Protein AF-A0A943L7M1-F1 (afdb_monomer_lite)

Radius of gyration: 14.6 Å; chains: 1; bounding box: 36×25×42 Å

Secondary structure (DSSP, 8-state):
--HHHHHHHHHHHHHHHHHHHHHHHHHTTHHHHHHTT--SHHHHHHHHT--HHHHHHHHHHHHHTTSEEEETTEEEE-HHHHHHHS--

Foldseek 3Di:
DPPVVVVVVVVVVCVVVLVVLVVVCLVVVVQVCLVVVCFALVSSCVVVVDDSVVVVVSVVSCVVVVQWDADPRGIDGHPVCCCVRDPD

Structure (mmCIF, N/CA/C/O backbone):
data_AF-A0A943L7M1-F1
#
_entry.id   AF-A0A943L7M1-F1
#
loop_
_atom_site.group_PDB
_atom_site.id
_atom_site.type_symbol
_atom_site.label_atom_id
_atom_site.label_alt_id
_atom_site.label_comp_id
_atom_site.label_asym_id
_atom_site.label_entity_id
_atom_site.label_seq_id
_atom_site.pdbx_PDB_ins_code
_atom_site.Cartn_x
_atom_site.Cartn_y
_atom_site.Cartn_z
_atom_site.occupancy
_atom_site.B_iso_or_equiv
_atom_site.auth_seq_id
_atom_site.auth_comp_id
_atom_site.auth_asym_id
_atom_site.auth_atom_id
_atom_site.pdbx_PDB_model_num
ATOM 1 N N . MET A 1 1 ? 23.912 11.756 -25.150 1.00 53.31 1 MET A N 1
ATOM 2 C CA . MET A 1 1 ? 23.414 10.513 -24.515 1.00 53.31 1 MET A CA 1
ATOM 3 C C . MET A 1 1 ? 24.167 10.226 -23.213 1.00 53.31 1 MET A C 1
ATOM 5 O O . MET A 1 1 ? 25.128 9.474 -23.262 1.00 53.31 1 MET A O 1
ATOM 9 N N . LYS A 1 2 ? 23.811 10.833 -22.068 1.00 53.00 2 LYS A N 1
ATOM 10 C CA . LYS A 1 2 ? 24.448 10.478 -20.769 1.00 53.00 2 LYS A CA 1
ATOM 11 C C . LYS A 1 2 ? 23.553 10.620 -19.526 1.00 53.00 2 LYS A C 1
ATOM 13 O O . LYS A 1 2 ? 23.800 9.928 -18.550 1.00 53.00 2 LYS A O 1
ATOM 18 N N . LYS A 1 3 ? 22.514 11.467 -19.539 1.00 51.00 3 LYS A N 1
ATOM 19 C CA . LYS A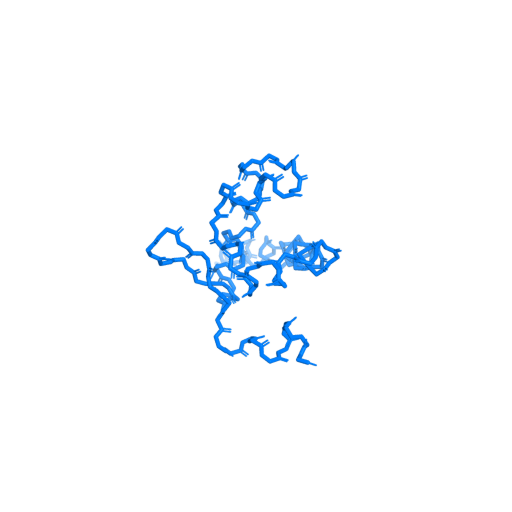 1 3 ? 21.670 11.706 -18.349 1.00 51.00 3 LYS A CA 1
ATOM 20 C C . LYS A 1 3 ? 20.540 10.676 -18.194 1.00 51.00 3 LYS A C 1
ATOM 22 O O . LYS A 1 3 ? 20.360 10.132 -17.110 1.00 51.00 3 LYS A O 1
ATOM 27 N N . ASP A 1 4 ? 19.878 10.318 -19.294 1.00 58.12 4 ASP A N 1
ATOM 28 C CA . ASP A 1 4 ? 18.747 9.373 -19.273 1.00 58.12 4 ASP A CA 1
ATOM 29 C C . ASP A 1 4 ? 19.166 7.928 -18.961 1.00 58.12 4 ASP A C 1
ATOM 31 O O . ASP A 1 4 ? 18.417 7.183 -18.333 1.00 58.12 4 ASP A O 1
ATOM 35 N N . SER A 1 5 ? 20.393 7.532 -19.326 1.00 60.56 5 SER A N 1
ATOM 36 C CA . SER A 1 5 ? 20.896 6.179 -19.045 1.00 60.56 5 SER A CA 1
ATOM 37 C C . SER A 1 5 ? 21.242 5.978 -17.565 1.00 60.56 5 SER A C 1
ATOM 39 O O . SER A 1 5 ? 21.045 4.883 -17.045 1.00 60.56 5 SER A O 1
ATOM 41 N N . MET A 1 6 ? 21.719 7.020 -16.872 1.00 61.22 6 MET A N 1
ATOM 42 C CA . MET A 1 6 ? 22.066 6.924 -15.451 1.00 61.22 6 MET A CA 1
ATOM 43 C C . MET A 1 6 ? 20.809 6.856 -14.581 1.00 61.22 6 MET A C 1
ATOM 45 O O . MET A 1 6 ? 20.733 6.022 -13.683 1.00 61.22 6 MET A O 1
ATOM 49 N N . ASN A 1 7 ? 19.787 7.649 -14.915 1.00 70.00 7 ASN A N 1
ATOM 50 C CA . ASN A 1 7 ? 18.476 7.559 -14.272 1.00 70.00 7 ASN A CA 1
ATOM 51 C C . ASN A 1 7 ? 17.846 6.175 -14.466 1.00 70.00 7 ASN A C 1
ATOM 53 O O . ASN A 1 7 ? 17.258 5.643 -13.531 1.00 70.00 7 ASN A O 1
ATOM 57 N N . LYS A 1 8 ? 18.024 5.553 -15.639 1.00 73.19 8 LYS A N 1
ATOM 58 C CA . LYS A 1 8 ? 17.540 4.192 -15.892 1.00 73.19 8 LYS A CA 1
ATOM 59 C C . LYS A 1 8 ? 18.217 3.149 -14.995 1.00 73.19 8 LYS A C 1
ATOM 61 O O . LYS A 1 8 ? 17.516 2.393 -14.342 1.00 73.19 8 LYS A O 1
ATOM 66 N N . ILE A 1 9 ? 19.549 3.150 -14.892 1.00 73.31 9 ILE A N 1
ATOM 67 C CA . ILE A 1 9 ? 20.283 2.198 -14.030 1.00 73.31 9 ILE A CA 1
ATOM 68 C C . ILE A 1 9 ? 19.902 2.377 -12.557 1.00 73.31 9 ILE A C 1
ATOM 70 O O . ILE A 1 9 ? 19.725 1.398 -11.832 1.00 73.31 9 ILE A O 1
ATOM 74 N N . ILE A 1 10 ? 19.763 3.629 -12.114 1.00 72.88 10 ILE A N 1
ATOM 75 C CA . ILE A 1 10 ? 19.328 3.947 -10.753 1.00 72.88 10 ILE A CA 1
ATOM 76 C C . ILE A 1 10 ? 17.912 3.402 -10.523 1.00 72.88 10 ILE A C 1
ATOM 78 O O . ILE A 1 10 ? 17.702 2.683 -9.551 1.00 72.88 10 ILE A O 1
ATOM 82 N N . ASN A 1 11 ? 16.969 3.665 -11.429 1.00 71.38 11 ASN A N 1
ATOM 83 C CA . ASN A 1 11 ? 15.591 3.178 -11.323 1.00 71.38 11 ASN A CA 1
ATOM 84 C C . ASN A 1 11 ? 15.505 1.643 -11.339 1.00 71.38 11 ASN A C 1
ATOM 86 O O . ASN A 1 11 ? 14.801 1.067 -10.512 1.00 71.38 11 ASN A O 1
ATOM 90 N N . ASP A 1 12 ? 16.266 0.980 -12.211 1.00 74.62 12 ASP A N 1
ATOM 91 C CA . ASP A 1 12 ? 16.322 -0.485 -12.281 1.00 74.62 12 ASP A CA 1
ATOM 92 C C . ASP A 1 12 ? 16.890 -1.075 -10.974 1.00 74.62 12 ASP A C 1
ATOM 94 O O . ASP A 1 12 ? 16.413 -2.097 -10.480 1.00 74.62 12 ASP A O 1
ATOM 98 N N . SER A 1 13 ? 17.856 -0.388 -10.353 1.00 75.25 13 SER A N 1
ATOM 99 C CA . SER A 1 13 ? 18.422 -0.780 -9.054 1.00 75.25 13 SER A CA 1
ATOM 100 C C . SER A 1 13 ? 17.433 -0.579 -7.898 1.00 75.25 13 SER A C 1
ATOM 102 O O . SER A 1 13 ? 17.434 -1.350 -6.935 1.00 75.25 13 SER A O 1
ATOM 104 N N . TRP A 1 14 ? 16.558 0.426 -7.991 1.00 83.56 14 TRP A N 1
ATOM 105 C CA . TRP A 1 14 ? 15.517 0.689 -6.993 1.00 83.56 14 TRP A CA 1
ATOM 106 C C . TRP A 1 14 ? 14.391 -0.347 -6.999 1.00 83.56 14 TRP A C 1
ATOM 108 O O . TRP A 1 14 ? 13.774 -0.557 -5.952 1.00 83.56 14 TRP A O 1
ATOM 118 N N . GLY A 1 15 ? 14.177 -1.068 -8.106 1.00 83.56 15 GLY A N 1
ATOM 119 C CA . GLY A 1 15 ? 13.148 -2.110 -8.203 1.00 83.56 15 GLY A CA 1
ATOM 120 C C . GLY A 1 15 ? 13.249 -3.181 -7.106 1.00 83.56 15 GLY A C 1
ATOM 121 O O . GLY A 1 15 ? 12.234 -3.653 -6.592 1.00 83.56 15 GLY A O 1
ATOM 122 N N . PHE A 1 16 ? 14.464 -3.508 -6.650 1.00 86.12 16 PHE A N 1
ATOM 123 C CA . PHE A 1 16 ? 14.663 -4.423 -5.521 1.00 86.12 16 PHE A CA 1
ATOM 124 C C . PHE A 1 16 ? 14.110 -3.874 -4.195 1.00 86.12 16 PHE A C 1
ATOM 126 O O . PHE A 1 16 ? 13.506 -4.612 -3.411 1.00 86.12 16 PHE A O 1
ATOM 133 N N . ALA A 1 17 ? 14.305 -2.581 -3.928 1.00 88.38 17 ALA A N 1
ATOM 134 C CA . ALA A 1 17 ? 13.796 -1.941 -2.720 1.00 88.38 17 ALA A CA 1
ATOM 135 C C . ALA A 1 17 ? 12.264 -1.850 -2.747 1.00 88.38 17 ALA A C 1
ATOM 137 O O . ALA A 1 17 ? 11.616 -2.136 -1.742 1.00 88.38 17 ALA A O 1
ATOM 138 N N . GLU A 1 18 ? 11.681 -1.537 -3.904 1.00 90.50 18 GLU A N 1
ATOM 139 C CA . GLU A 1 18 ? 10.229 -1.508 -4.102 1.00 90.50 18 GLU A CA 1
ATOM 140 C C . GLU A 1 18 ? 9.600 -2.887 -3.864 1.00 90.50 18 GLU A C 1
ATOM 142 O O . GLU A 1 18 ? 8.637 -3.009 -3.105 1.00 90.50 18 GLU A O 1
ATOM 147 N N . ALA A 1 19 ? 10.195 -3.948 -4.422 1.00 90.81 19 ALA A N 1
ATOM 148 C CA . ALA A 1 19 ? 9.753 -5.321 -4.187 1.00 90.81 19 ALA A CA 1
ATOM 149 C C . ALA A 1 19 ? 9.839 -5.707 -2.700 1.00 90.81 19 ALA A C 1
ATOM 151 O O . ALA A 1 19 ? 8.945 -6.369 -2.166 1.00 90.81 19 ALA A O 1
ATOM 152 N N . ARG A 1 20 ? 10.890 -5.263 -1.996 1.00 92.38 20 ARG A N 1
ATOM 153 C CA . ARG A 1 20 ? 11.016 -5.460 -0.544 1.00 92.38 20 ARG A CA 1
ATOM 154 C C . ARG A 1 20 ? 9.939 -4.724 0.241 1.00 92.38 20 ARG A C 1
ATOM 156 O O . ARG A 1 20 ? 9.419 -5.304 1.193 1.00 92.38 20 ARG A O 1
ATOM 163 N N . ILE A 1 21 ? 9.594 -3.494 -0.138 1.00 93.75 21 ILE A N 1
ATOM 164 C CA . ILE A 1 21 ? 8.513 -2.728 0.497 1.00 93.75 21 ILE A CA 1
ATOM 165 C C . ILE A 1 21 ? 7.186 -3.464 0.321 1.00 93.75 21 ILE A C 1
ATOM 167 O O . ILE A 1 21 ? 6.523 -3.744 1.317 1.00 93.75 21 ILE A O 1
ATOM 171 N N . LEU A 1 22 ? 6.851 -3.867 -0.908 1.00 92.62 22 LEU A N 1
ATOM 172 C CA . LEU A 1 22 ? 5.617 -4.598 -1.199 1.00 92.62 22 LEU A CA 1
ATOM 173 C C . LEU A 1 22 ? 5.526 -5.906 -0.399 1.00 92.62 22 LEU A C 1
ATOM 175 O O . LEU A 1 22 ? 4.539 -6.150 0.293 1.00 92.62 22 LEU A O 1
ATOM 179 N N . ASN A 1 23 ? 6.589 -6.714 -0.417 1.00 92.81 23 ASN A N 1
ATOM 180 C CA . ASN A 1 23 ? 6.654 -7.960 0.348 1.00 92.81 23 ASN A CA 1
ATOM 181 C C . ASN A 1 23 ? 6.525 -7.712 1.861 1.00 92.81 23 ASN A C 1
ATOM 183 O O . ASN A 1 23 ? 5.863 -8.464 2.572 1.00 92.81 23 ASN A O 1
ATOM 187 N N . THR A 1 24 ? 7.127 -6.636 2.369 1.00 92.56 24 THR A N 1
ATOM 188 C CA . THR A 1 24 ? 7.008 -6.255 3.782 1.00 92.56 24 THR A CA 1
ATOM 189 C C . THR A 1 24 ? 5.565 -5.892 4.130 1.00 92.56 24 THR A C 1
ATOM 191 O O . THR A 1 24 ? 5.059 -6.360 5.146 1.00 92.56 24 THR A O 1
ATOM 194 N N . CYS A 1 25 ? 4.866 -5.141 3.276 1.00 92.94 25 CYS A N 1
ATOM 195 C CA . CYS A 1 25 ? 3.454 -4.813 3.477 1.00 92.94 25 CYS A CA 1
ATOM 196 C C . CYS A 1 25 ? 2.562 -6.060 3.535 1.00 92.94 25 CYS A C 1
ATOM 198 O O . CYS A 1 25 ? 1.700 -6.128 4.412 1.00 92.94 25 CYS A O 1
ATOM 200 N N . PHE A 1 26 ? 2.813 -7.066 2.690 1.00 92.69 26 PHE A N 1
ATOM 201 C CA . PHE A 1 26 ? 2.118 -8.357 2.762 1.00 92.69 26 PHE A CA 1
ATOM 202 C C . PHE A 1 26 ? 2.440 -9.127 4.046 1.00 92.69 26 PHE A C 1
ATOM 204 O O . PHE A 1 26 ? 1.531 -9.538 4.762 1.00 92.69 26 PHE A O 1
ATOM 211 N N . LYS A 1 27 ? 3.725 -9.279 4.394 1.00 91.69 27 LYS A N 1
ATOM 212 C CA . LYS A 1 27 ? 4.143 -9.990 5.619 1.00 91.69 27 LYS A CA 1
ATOM 213 C C . LYS A 1 27 ? 3.548 -9.386 6.883 1.00 91.69 27 LYS A C 1
ATOM 215 O O . LYS A 1 27 ? 3.223 -10.107 7.821 1.00 91.69 27 LYS A O 1
ATOM 220 N N . LEU A 1 28 ? 3.430 -8.064 6.904 1.00 89.75 28 LEU A N 1
ATOM 221 C CA . LEU A 1 28 ? 2.886 -7.322 8.030 1.00 89.75 28 LEU A CA 1
ATOM 222 C C . LEU A 1 28 ? 1.365 -7.174 7.964 1.00 89.75 28 LEU A C 1
ATOM 224 O O . LEU A 1 28 ? 0.796 -6.617 8.896 1.00 89.75 28 LEU A O 1
ATOM 228 N N . LYS A 1 29 ? 0.696 -7.673 6.917 1.00 91.31 29 LYS A N 1
ATOM 229 C CA . LYS A 1 29 ? -0.758 -7.543 6.719 1.00 91.31 29 LYS A CA 1
ATOM 230 C C . LYS A 1 29 ? -1.246 -6.092 6.733 1.00 91.31 29 LYS A C 1
ATOM 232 O O . LYS A 1 29 ? -2.315 -5.780 7.250 1.00 91.31 29 LYS A O 1
ATOM 237 N N . ILE A 1 30 ? -0.439 -5.182 6.187 1.00 92.31 30 ILE A N 1
ATOM 238 C CA . ILE A 1 30 ? -0.762 -3.749 6.148 1.00 92.31 30 ILE A CA 1
ATOM 239 C C . ILE A 1 30 ? -2.048 -3.506 5.358 1.00 92.31 30 ILE A C 1
ATOM 241 O O . ILE A 1 30 ? -2.881 -2.704 5.771 1.00 92.31 30 ILE A O 1
ATOM 245 N N . PHE A 1 31 ? -2.209 -4.201 4.233 1.00 93.75 31 PHE A N 1
ATOM 246 C CA . PHE A 1 31 ? -3.366 -4.033 3.365 1.00 93.75 31 PHE A CA 1
ATOM 247 C C . PHE A 1 31 ? -4.661 -4.496 4.036 1.00 93.75 31 PHE A C 1
ATOM 249 O O . PHE A 1 31 ? -5.627 -3.738 4.046 1.00 93.75 31 PHE A O 1
ATOM 256 N N . ASP A 1 32 ? -4.641 -5.650 4.708 1.00 91.44 32 ASP A N 1
ATOM 257 C CA . ASP A 1 32 ? -5.766 -6.129 5.519 1.00 91.44 32 ASP A CA 1
ATOM 258 C C . ASP A 1 32 ? -6.171 -5.078 6.561 1.00 91.44 32 ASP A C 1
ATOM 260 O O . ASP A 1 32 ? -7.341 -4.741 6.695 1.00 91.44 32 ASP A O 1
ATOM 264 N N . LYS A 1 33 ? -5.201 -4.462 7.251 1.00 91.31 33 LYS A N 1
ATOM 265 C CA . LYS A 1 33 ? -5.492 -3.415 8.242 1.00 91.31 33 LYS A CA 1
ATOM 266 C C . LYS A 1 33 ? -6.110 -2.164 7.638 1.00 91.31 33 LYS A C 1
ATOM 268 O O . LYS A 1 33 ? -7.014 -1.592 8.250 1.00 91.31 33 LYS A O 1
ATOM 273 N N . ILE A 1 34 ? -5.633 -1.735 6.474 1.00 93.88 34 ILE A N 1
ATOM 274 C CA . ILE A 1 34 ? -6.231 -0.613 5.749 1.00 93.88 34 ILE A CA 1
ATOM 275 C C . ILE A 1 34 ? -7.683 -0.951 5.385 1.00 93.88 34 ILE A C 1
ATOM 277 O O . ILE A 1 34 ? -8.565 -0.121 5.619 1.00 93.88 34 ILE A O 1
ATOM 281 N N . ASN A 1 35 ? -7.934 -2.170 4.897 1.00 92.38 35 ASN A N 1
ATOM 282 C CA . ASN A 1 35 ? -9.269 -2.665 4.564 1.00 92.38 35 ASN A CA 1
ATOM 283 C C . ASN A 1 35 ? -10.195 -2.740 5.795 1.00 92.38 35 ASN A C 1
ATOM 285 O O . ASN A 1 35 ? -11.339 -2.300 5.735 1.00 92.38 35 ASN A O 1
ATOM 289 N N . ASP A 1 36 ? -9.667 -3.158 6.947 1.00 92.06 36 ASP A N 1
ATOM 290 C CA . ASP A 1 36 ? -10.369 -3.193 8.240 1.00 92.06 36 ASP A CA 1
ATOM 291 C C . ASP A 1 36 ? -10.664 -1.789 8.824 1.00 92.06 36 ASP A C 1
ATOM 293 O O . ASP A 1 36 ? -11.145 -1.655 9.952 1.00 92.06 36 ASP A O 1
ATOM 297 N N . GLY A 1 37 ? -10.333 -0.705 8.113 1.00 90.62 37 GLY A N 1
ATOM 298 C CA . GLY A 1 37 ? -10.574 0.674 8.551 1.00 90.62 37 GLY A CA 1
ATOM 299 C C . GLY A 1 37 ? -9.479 1.270 9.446 1.00 90.62 37 GLY A C 1
ATOM 300 O O . GLY A 1 37 ? -9.621 2.396 9.950 1.00 90.62 37 GLY A O 1
ATOM 301 N N . ASN A 1 38 ? -8.349 0.575 9.617 1.00 92.75 38 ASN A N 1
ATOM 302 C CA . ASN A 1 38 ? -7.122 1.146 10.179 1.00 92.75 38 ASN A CA 1
ATOM 303 C C . ASN A 1 38 ? -6.333 1.843 9.074 1.00 92.75 38 ASN A C 1
ATOM 305 O O . ASN A 1 38 ? -5.231 1.450 8.722 1.00 92.75 38 ASN A O 1
ATOM 309 N N . ASN A 1 39 ? -6.929 2.881 8.502 1.00 94.44 39 ASN A N 1
ATOM 310 C CA . ASN A 1 39 ? -6.446 3.520 7.286 1.00 94.44 39 ASN A CA 1
ATOM 311 C C . ASN A 1 39 ? -5.841 4.910 7.507 1.00 94.44 39 ASN A C 1
ATOM 313 O O . ASN A 1 39 ? -5.661 5.653 6.552 1.00 94.44 39 ASN A O 1
ATOM 317 N N . THR A 1 40 ? -5.499 5.281 8.740 1.00 95.69 40 THR A N 1
ATOM 318 C CA . THR A 1 40 ? -4.711 6.495 9.008 1.00 95.69 40 THR A CA 1
ATOM 319 C C . THR A 1 40 ? -3.314 6.114 9.468 1.00 95.69 40 THR A C 1
ATOM 321 O O . THR A 1 40 ? -3.094 5.011 9.981 1.00 95.69 40 THR A O 1
ATOM 324 N N . ILE A 1 41 ? -2.356 7.031 9.307 1.00 93.50 41 ILE A N 1
ATOM 325 C CA . ILE A 1 41 ? -0.982 6.771 9.737 1.00 93.50 41 ILE A CA 1
ATOM 326 C C . ILE A 1 41 ? -0.916 6.530 11.247 1.00 93.50 41 ILE A C 1
ATOM 328 O O . ILE A 1 41 ? -0.196 5.643 11.681 1.00 93.50 41 ILE A O 1
ATOM 332 N N . GLU A 1 42 ? -1.709 7.252 12.039 1.00 93.25 42 GLU A N 1
ATOM 333 C CA . GLU A 1 42 ? -1.748 7.137 13.498 1.00 93.25 42 GLU A CA 1
ATOM 334 C C . GLU A 1 42 ? -2.232 5.752 13.931 1.00 93.25 42 GLU A C 1
ATOM 336 O O . GLU A 1 42 ? -1.604 5.115 14.776 1.00 93.25 42 GLU A O 1
ATOM 341 N N . LYS A 1 43 ? -3.314 5.256 13.313 1.00 92.81 43 LYS A N 1
ATOM 342 C CA . LYS A 1 43 ? -3.857 3.924 13.609 1.00 92.81 43 LYS A CA 1
ATOM 343 C C . LYS A 1 43 ? -2.861 2.820 13.262 1.00 92.81 43 LYS A C 1
ATOM 345 O O . LYS A 1 43 ? -2.678 1.894 14.046 1.00 92.81 43 LYS A O 1
ATOM 350 N N . LEU A 1 44 ? -2.203 2.928 12.108 1.00 91.12 44 LEU A N 1
ATOM 351 C CA . LEU A 1 44 ? -1.241 1.926 11.646 1.00 91.12 44 LEU A CA 1
ATOM 352 C C . LEU A 1 44 ? 0.041 1.955 12.485 1.00 91.12 44 LEU A C 1
ATOM 354 O O . LEU A 1 44 ? 0.478 0.923 12.977 1.00 91.12 44 LEU A O 1
ATOM 358 N N . VAL A 1 45 ? 0.605 3.133 12.743 1.00 90.94 45 VAL A N 1
ATOM 359 C CA . VAL A 1 45 ? 1.769 3.304 13.628 1.00 90.94 45 VAL A CA 1
ATOM 360 C C . VAL A 1 45 ? 1.516 2.690 14.999 1.00 90.94 45 VAL A C 1
ATOM 362 O O . VAL A 1 45 ? 2.360 1.942 15.489 1.00 90.94 45 VAL A O 1
ATOM 365 N N . HIS A 1 46 ? 0.353 2.966 15.594 1.00 88.00 46 HIS A N 1
ATOM 366 C CA . HIS A 1 46 ? -0.009 2.423 16.898 1.00 88.00 46 HIS A CA 1
ATOM 367 C C . HIS A 1 46 ? -0.169 0.897 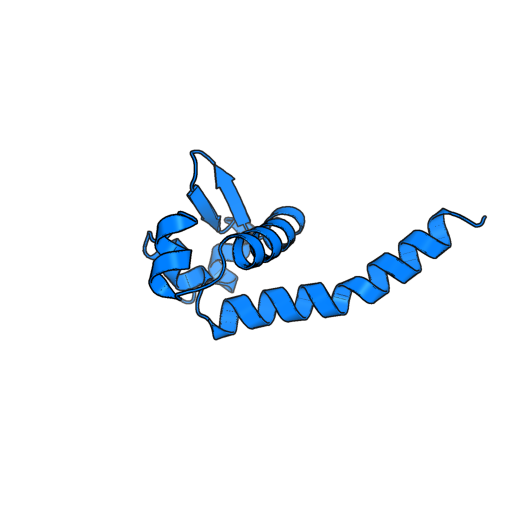16.858 1.00 88.00 46 HIS A C 1
ATOM 369 O O . HIS A 1 46 ? 0.306 0.209 17.756 1.00 88.00 46 HIS A O 1
ATOM 375 N N . ALA A 1 47 ? -0.798 0.352 15.810 1.00 82.19 47 ALA A N 1
ATOM 376 C CA . ALA A 1 47 ? -1.011 -1.089 15.670 1.00 82.19 47 ALA A CA 1
ATOM 377 C C . ALA A 1 47 ? 0.297 -1.896 15.604 1.00 82.19 47 ALA A C 1
ATOM 379 O O . ALA A 1 47 ? 0.328 -3.041 16.050 1.00 82.19 47 ALA A O 1
ATOM 380 N N . TYR A 1 48 ? 1.369 -1.305 15.070 1.00 79.62 48 TYR A N 1
ATOM 381 C CA . TYR A 1 48 ? 2.641 -1.999 14.870 1.00 79.62 48 TYR A CA 1
ATOM 382 C C . TYR A 1 48 ? 3.808 -1.476 15.718 1.00 79.62 48 TYR A C 1
ATOM 384 O O . TYR A 1 48 ? 4.907 -2.022 15.639 1.00 79.62 48 TYR A O 1
ATOM 392 N N . ASN A 1 49 ? 3.599 -0.417 16.504 1.00 86.88 49 ASN A N 1
ATOM 393 C CA . ASN A 1 49 ? 4.663 0.312 17.198 1.00 86.88 49 ASN A CA 1
ATOM 394 C C . ASN A 1 49 ? 5.823 0.710 16.256 1.00 86.88 49 ASN A C 1
ATOM 396 O O . ASN A 1 49 ? 7.004 0.572 16.583 1.00 86.88 49 ASN A O 1
ATOM 400 N N . TYR A 1 50 ? 5.487 1.158 15.042 1.00 85.31 50 TYR A N 1
ATOM 401 C CA . TYR A 1 50 ? 6.477 1.530 14.029 1.00 85.31 50 TYR A CA 1
ATOM 402 C C . TYR A 1 50 ? 6.796 3.014 14.029 1.00 85.31 50 TYR A C 1
ATOM 404 O O . TYR A 1 50 ? 5.981 3.857 14.383 1.00 85.31 50 TYR A O 1
ATOM 412 N N . ASN A 1 51 ? 7.988 3.352 13.542 1.00 89.38 51 ASN A N 1
ATOM 413 C CA . ASN A 1 51 ? 8.344 4.741 13.305 1.00 89.38 51 ASN A CA 1
ATOM 414 C C . ASN A 1 51 ? 7.432 5.342 12.205 1.00 89.38 51 ASN A C 1
ATOM 416 O O . ASN A 1 51 ? 7.434 4.828 11.078 1.00 89.38 51 ASN A O 1
ATOM 420 N N . PRO A 1 52 ? 6.705 6.445 12.479 1.00 90.56 52 PRO A N 1
ATOM 421 C CA . PRO A 1 52 ? 5.800 7.064 11.510 1.00 90.56 52 PRO A CA 1
ATOM 422 C C . PRO A 1 52 ? 6.478 7.466 10.202 1.00 90.56 52 PRO A C 1
ATOM 424 O O . PRO A 1 52 ? 5.885 7.333 9.135 1.00 90.56 52 PRO A O 1
ATOM 427 N N . SER A 1 53 ? 7.723 7.941 10.264 1.00 92.25 53 SER A N 1
ATOM 428 C CA . SER A 1 53 ? 8.468 8.381 9.084 1.00 92.25 53 SER A CA 1
ATOM 429 C C . SER A 1 53 ? 8.810 7.210 8.169 1.00 92.25 53 SER A C 1
ATOM 431 O O . SER A 1 53 ? 8.694 7.336 6.954 1.00 92.25 53 SER A O 1
ATOM 433 N N . ILE A 1 54 ? 9.168 6.050 8.733 1.00 90.56 54 ILE A N 1
ATOM 434 C CA . ILE A 1 54 ? 9.448 4.840 7.945 1.00 90.56 54 ILE A CA 1
ATOM 435 C C . ILE A 1 54 ? 8.178 4.370 7.234 1.00 90.56 54 ILE A C 1
ATOM 437 O O . ILE A 1 54 ? 8.203 4.112 6.031 1.00 90.56 54 ILE A O 1
ATOM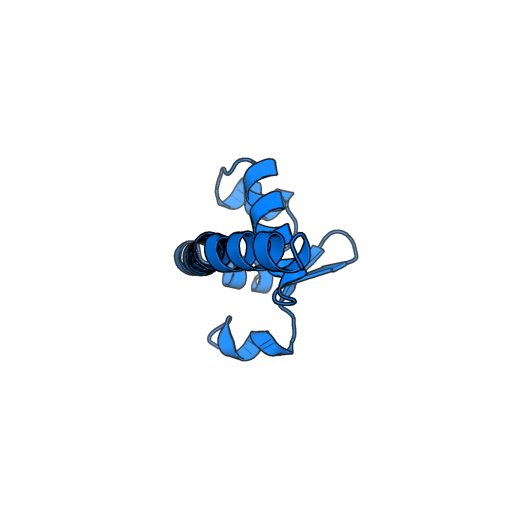 441 N N . MET A 1 55 ? 7.054 4.315 7.951 1.00 92.44 55 MET A N 1
ATOM 442 C CA . MET A 1 55 ? 5.783 3.884 7.372 1.00 92.44 55 MET A CA 1
ATOM 443 C C . MET A 1 55 ? 5.287 4.844 6.283 1.00 92.44 55 MET A C 1
ATOM 445 O O . MET A 1 55 ? 4.876 4.391 5.216 1.00 92.44 55 MET A O 1
ATOM 449 N N . LYS A 1 56 ? 5.407 6.162 6.495 1.00 94.31 56 LYS A N 1
ATOM 450 C CA . LYS A 1 56 ? 5.103 7.167 5.463 1.00 94.31 56 LYS A CA 1
ATOM 451 C C . LYS A 1 56 ? 5.963 6.978 4.214 1.00 94.31 56 LYS A C 1
ATOM 453 O O . LYS A 1 56 ? 5.427 7.014 3.112 1.00 94.31 56 LYS A O 1
ATOM 458 N N . SER A 1 57 ? 7.263 6.722 4.366 1.00 91.94 57 SER A N 1
ATOM 459 C CA . SER A 1 57 ? 8.154 6.455 3.228 1.00 91.94 57 SER A CA 1
ATOM 460 C C . SER A 1 57 ? 7.754 5.196 2.455 1.00 91.94 57 SER A C 1
ATOM 462 O O . SER A 1 57 ? 7.763 5.203 1.227 1.00 91.94 57 SER A O 1
ATOM 464 N N . MET A 1 58 ? 7.351 4.127 3.149 1.00 93.56 58 MET A N 1
ATOM 465 C CA . MET A 1 58 ? 6.832 2.924 2.492 1.00 93.56 58 MET A CA 1
ATOM 466 C C . MET A 1 58 ? 5.540 3.215 1.719 1.00 93.56 58 MET A C 1
ATOM 468 O O . MET A 1 58 ? 5.410 2.803 0.569 1.00 93.56 58 MET A O 1
ATOM 472 N N . PHE A 1 59 ? 4.600 3.953 2.313 1.00 95.12 59 PHE A N 1
ATOM 473 C CA . PHE A 1 59 ? 3.325 4.270 1.660 1.00 95.12 59 PHE A CA 1
ATOM 474 C C . PHE A 1 59 ? 3.494 5.229 0.495 1.00 95.12 59 PHE A C 1
ATOM 476 O O . PHE A 1 59 ? 2.807 5.077 -0.506 1.00 95.12 59 PHE A O 1
ATOM 483 N N . PHE A 1 60 ? 4.455 6.146 0.567 1.00 94.56 60 PHE A N 1
ATOM 484 C CA . PHE A 1 60 ? 4.816 6.988 -0.565 1.00 94.56 60 PHE A CA 1
ATOM 485 C C .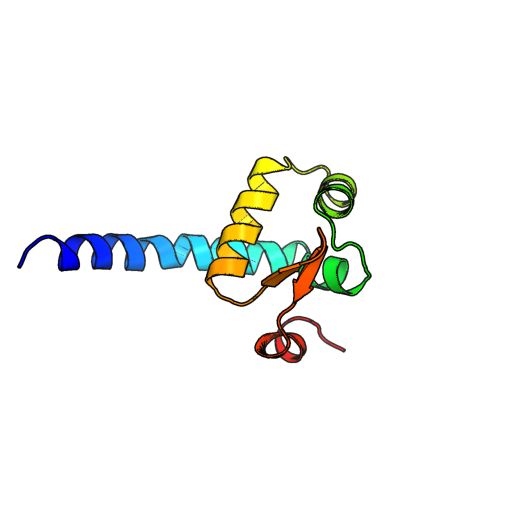 PHE A 1 60 ? 5.230 6.155 -1.787 1.00 94.56 60 PHE A C 1
ATOM 487 O O . PHE A 1 60 ? 4.783 6.430 -2.897 1.00 94.56 60 PHE A O 1
ATOM 494 N N . VAL A 1 61 ? 6.015 5.090 -1.589 1.00 93.56 61 VAL A N 1
ATOM 495 C CA . VAL A 1 61 ? 6.363 4.162 -2.678 1.00 93.56 61 VAL A CA 1
ATOM 496 C C . VAL A 1 61 ? 5.118 3.464 -3.230 1.00 93.56 61 VAL A C 1
ATOM 498 O O . VAL A 1 61 ? 4.951 3.404 -4.444 1.00 93.56 61 VAL A O 1
ATOM 501 N N . LEU A 1 62 ? 4.217 2.984 -2.368 1.00 94.75 62 LEU A N 1
ATOM 502 C CA . LEU A 1 62 ? 2.974 2.336 -2.807 1.00 94.75 62 LEU A CA 1
ATOM 503 C C . LEU A 1 62 ? 2.035 3.293 -3.559 1.00 94.75 62 LEU A C 1
ATOM 505 O O . LEU A 1 62 ? 1.405 2.879 -4.530 1.00 94.75 62 LEU A O 1
ATOM 509 N N . ILE A 1 63 ? 1.981 4.566 -3.158 1.00 95.75 63 ILE A N 1
ATOM 510 C CA . ILE A 1 63 ? 1.218 5.617 -3.844 1.00 95.75 63 ILE A CA 1
ATOM 511 C C . ILE A 1 63 ? 1.811 5.896 -5.226 1.00 95.75 63 ILE A C 1
ATOM 513 O O . ILE A 1 63 ? 1.086 5.910 -6.215 1.00 95.75 63 ILE A O 1
ATOM 517 N N . ASN A 1 64 ? 3.136 6.025 -5.333 1.00 93.00 64 ASN A N 1
ATOM 518 C CA . ASN A 1 64 ? 3.801 6.215 -6.628 1.00 93.00 64 ASN A CA 1
ATOM 519 C C . ASN A 1 64 ? 3.618 5.022 -7.578 1.00 93.00 64 ASN A C 1
ATOM 521 O O . ASN A 1 64 ? 3.739 5.174 -8.792 1.00 93.00 64 ASN A O 1
ATOM 525 N N . LYS A 1 65 ? 3.337 3.833 -7.035 1.00 90.88 65 LYS A N 1
ATOM 526 C CA . LYS A 1 65 ? 3.001 2.623 -7.797 1.00 90.88 65 LYS A CA 1
ATOM 527 C C . LYS A 1 65 ? 1.504 2.458 -8.050 1.00 90.88 65 LYS A C 1
ATOM 529 O O . LYS A 1 65 ? 1.115 1.432 -8.593 1.00 90.88 65 LYS A O 1
ATOM 534 N N . ASN A 1 66 ? 0.687 3.440 -7.672 1.00 94.31 66 ASN A N 1
ATOM 535 C CA . ASN A 1 66 ? -0.769 3.421 -7.796 1.00 94.31 6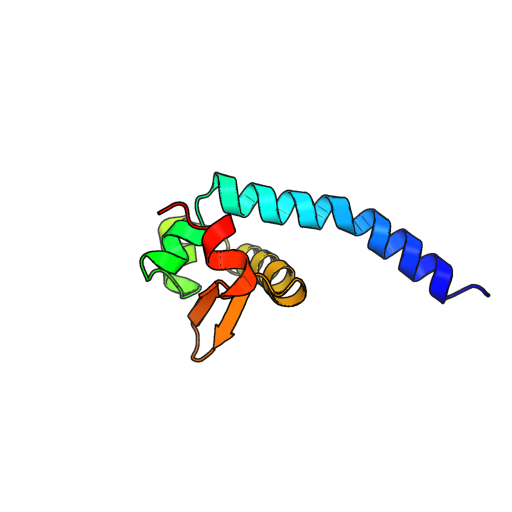6 ASN A CA 1
ATOM 536 C C . ASN A 1 66 ? -1.459 2.273 -7.030 1.00 94.31 66 ASN A C 1
ATOM 538 O O . ASN A 1 66 ? -2.607 1.946 -7.303 1.00 94.31 66 ASN A O 1
ATOM 542 N N . ILE A 1 67 ? -0.773 1.663 -6.059 1.00 95.19 67 ILE A N 1
ATOM 543 C CA . ILE A 1 67 ? -1.317 0.577 -5.230 1.00 95.19 67 ILE A CA 1
ATOM 544 C C . ILE A 1 67 ? -2.194 1.152 -4.116 1.00 95.19 67 ILE A C 1
ATOM 546 O O . ILE A 1 67 ? -3.232 0.587 -3.771 1.00 95.19 67 ILE A O 1
ATOM 550 N N . LEU A 1 68 ? -1.768 2.283 -3.549 1.00 96.31 68 LEU A N 1
ATOM 551 C CA . LEU A 1 68 ? -2.529 3.045 -2.567 1.00 96.31 68 LEU A CA 1
ATOM 552 C C . LEU A 1 68 ? -2.878 4.430 -3.116 1.00 96.31 68 LEU A C 1
ATOM 554 O O . LEU A 1 68 ? -2.105 5.017 -3.868 1.00 96.31 68 LEU A O 1
ATOM 558 N N . THR A 1 69 ? -3.987 4.995 -2.654 1.00 96.38 69 THR A N 1
ATOM 559 C CA . THR A 1 69 ? -4.294 6.426 -2.756 1.00 96.38 69 THR A CA 1
ATOM 560 C C . THR A 1 69 ? -4.370 7.040 -1.358 1.00 96.38 69 THR A C 1
ATOM 562 O O . THR A 1 69 ? -4.527 6.328 -0.361 1.00 96.38 69 THR A O 1
ATOM 565 N N . PHE A 1 70 ? -4.197 8.360 -1.257 1.00 96.44 70 PHE A N 1
ATOM 566 C CA . PHE A 1 70 ? -4.300 9.092 0.006 1.00 96.44 70 PHE A CA 1
ATOM 567 C C . PHE A 1 70 ? -5.256 10.271 -0.147 1.00 96.44 70 PHE A C 1
ATOM 569 O O . PHE A 1 70 ? -4.940 11.254 -0.815 1.00 96.44 70 PHE A O 1
ATOM 576 N N . GLU A 1 71 ? -6.421 10.171 0.486 1.00 95.88 71 GLU A N 1
ATOM 577 C CA . GLU A 1 71 ? -7.510 11.141 0.382 1.00 95.88 71 GLU A CA 1
ATOM 578 C C . GLU A 1 71 ? -8.147 11.342 1.754 1.00 95.88 71 GLU A C 1
ATOM 580 O O . GLU A 1 71 ? -8.262 10.406 2.541 1.00 95.88 71 GLU A O 1
ATOM 585 N N . ASN A 1 72 ? -8.553 12.572 2.081 1.00 95.31 72 ASN A N 1
ATOM 586 C CA . ASN A 1 72 ? -9.220 12.881 3.355 1.00 95.31 72 ASN A CA 1
ATOM 587 C C . ASN A 1 72 ? -8.467 12.355 4.599 1.00 95.31 72 ASN A C 1
ATOM 589 O O . ASN A 1 72 ? -9.073 11.877 5.560 1.00 95.31 72 ASN A O 1
ATOM 593 N N . ASN A 1 73 ? -7.131 12.437 4.572 1.00 94.75 73 ASN A N 1
ATOM 594 C CA . ASN A 1 73 ? -6.230 11.929 5.611 1.00 94.75 73 ASN A CA 1
ATOM 595 C C . ASN A 1 73 ? -6.320 10.404 5.850 1.00 94.75 73 ASN A C 1
ATOM 597 O O . ASN A 1 73 ? -6.057 9.921 6.954 1.00 94.75 73 ASN A O 1
ATOM 601 N N . ARG A 1 74 ? -6.710 9.638 4.825 1.00 96.88 74 ARG A N 1
ATOM 602 C CA . ARG A 1 74 ? -6.848 8.180 4.867 1.00 96.88 74 ARG A CA 1
ATOM 603 C C . ARG A 1 74 ? -6.192 7.533 3.654 1.00 96.88 74 ARG A C 1
ATOM 605 O O . ARG A 1 74 ? -6.218 8.075 2.554 1.00 96.88 74 ARG A O 1
ATOM 612 N N . TYR A 1 75 ? -5.591 6.372 3.874 1.00 96.50 75 TYR A N 1
ATOM 613 C CA . TYR A 1 75 ? -5.048 5.517 2.827 1.00 96.50 75 TYR A CA 1
ATOM 614 C C . TYR A 1 75 ? -6.137 4.584 2.305 1.00 96.50 75 TYR A C 1
ATOM 616 O O . TYR A 1 75 ? -6.865 3.974 3.084 1.00 96.50 75 TYR A O 1
ATOM 624 N N . HIS A 1 76 ? -6.223 4.432 0.994 1.00 95.69 76 HIS A N 1
ATOM 625 C CA . HIS A 1 76 ? -7.160 3.521 0.348 1.00 95.69 76 HIS A CA 1
ATOM 626 C C . HIS A 1 76 ? -6.391 2.599 -0.589 1.00 95.69 76 HIS A C 1
ATOM 628 O O . HIS A 1 76 ? -5.421 3.025 -1.210 1.00 95.69 76 HIS A O 1
ATOM 634 N N . ILE A 1 77 ? -6.798 1.334 -0.673 1.00 95.50 77 ILE A N 1
ATOM 635 C CA . ILE A 1 77 ? -6.275 0.419 -1.689 1.00 95.50 77 ILE A CA 1
ATOM 636 C C . ILE A 1 77 ? -6.947 0.791 -3.006 1.00 95.50 77 ILE A C 1
ATOM 638 O O . ILE A 1 77 ? -8.169 0.940 -3.050 1.00 95.50 77 ILE A O 1
ATOM 642 N N . ASN A 1 78 ? -6.155 0.978 -4.058 1.00 94.88 78 ASN A N 1
ATOM 643 C CA . ASN A 1 78 ? -6.703 1.251 -5.378 1.00 94.88 78 ASN A CA 1
ATOM 644 C C . ASN A 1 78 ? -7.503 0.026 -5.868 1.00 94.88 78 ASN A C 1
ATOM 646 O O . ASN A 1 78 ? -7.062 -1.114 -5.699 1.00 94.88 78 ASN A O 1
ATOM 650 N N . SER A 1 79 ? -8.674 0.267 -6.466 1.00 90.31 79 SER A N 1
ATOM 651 C CA . SER A 1 79 ? -9.588 -0.767 -6.963 1.00 90.31 79 SER A CA 1
ATOM 652 C C . SER A 1 79 ? -8.918 -1.765 -7.902 1.00 90.31 79 SER A C 1
ATOM 654 O O . SER A 1 79 ? -9.215 -2.951 -7.816 1.00 90.31 79 SER A O 1
ATOM 656 N N . ASP A 1 80 ? -7.968 -1.315 -8.726 1.00 89.81 80 ASP A N 1
ATOM 657 C CA . ASP A 1 80 ? -7.264 -2.167 -9.696 1.00 89.81 80 ASP A CA 1
ATOM 658 C C . ASP A 1 80 ? -6.448 -3.281 -9.022 1.00 89.81 80 ASP A C 1
ATOM 660 O O . ASP A 1 80 ? -6.133 -4.300 -9.636 1.00 89.81 80 ASP A O 1
ATOM 664 N N . TYR A 1 81 ? -6.099 -3.090 -7.747 1.00 87.94 81 TYR A N 1
ATOM 665 C CA . TYR A 1 81 ? -5.309 -4.030 -6.959 1.00 87.94 81 TYR A CA 1
ATOM 666 C C . TYR A 1 81 ? -6.107 -4.703 -5.846 1.00 87.94 81 TYR A C 1
ATOM 668 O O . TYR A 1 81 ? -5.584 -5.619 -5.212 1.00 87.94 81 TYR A O 1
ATOM 676 N N . PHE A 1 82 ? -7.337 -4.260 -5.580 1.00 87.31 82 PHE A N 1
ATOM 677 C CA . PHE A 1 82 ? -8.100 -4.693 -4.414 1.00 87.31 82 PHE A CA 1
ATOM 678 C C . PHE A 1 82 ? -8.264 -6.218 -4.382 1.00 87.31 82 PHE A C 1
ATOM 680 O O . PHE A 1 82 ? -7.836 -6.851 -3.419 1.00 87.31 82 PHE A O 1
ATOM 687 N N . ASP A 1 83 ? -8.742 -6.801 -5.485 1.00 83.88 83 ASP A N 1
ATOM 688 C CA . ASP A 1 83 ? -8.982 -8.245 -5.620 1.00 83.88 83 ASP A CA 1
ATOM 689 C C . ASP A 1 83 ? -7.696 -9.088 -5.565 1.00 83.88 83 ASP A C 1
ATOM 691 O O . ASP A 1 83 ? -7.729 -10.274 -5.246 1.00 83.88 83 ASP A O 1
ATOM 695 N N . PHE A 1 84 ? -6.544 -8.488 -5.880 1.00 84.00 84 PHE A N 1
ATOM 696 C CA . PHE A 1 84 ? -5.248 -9.167 -5.821 1.00 84.00 84 PHE A CA 1
ATOM 697 C C . PHE A 1 84 ? -4.635 -9.128 -4.418 1.00 84.00 84 PHE A C 1
ATOM 699 O O . PHE A 1 84 ? -3.902 -10.035 -4.023 1.00 84.00 84 PHE A O 1
ATOM 706 N N . ILE A 1 85 ? -4.880 -8.043 -3.687 1.00 86.25 85 ILE A N 1
ATOM 707 C CA . ILE A 1 85 ? -4.206 -7.747 -2.426 1.00 86.25 85 ILE A CA 1
ATOM 708 C C . ILE A 1 85 ? -4.997 -8.264 -1.227 1.00 86.25 85 ILE A C 1
ATOM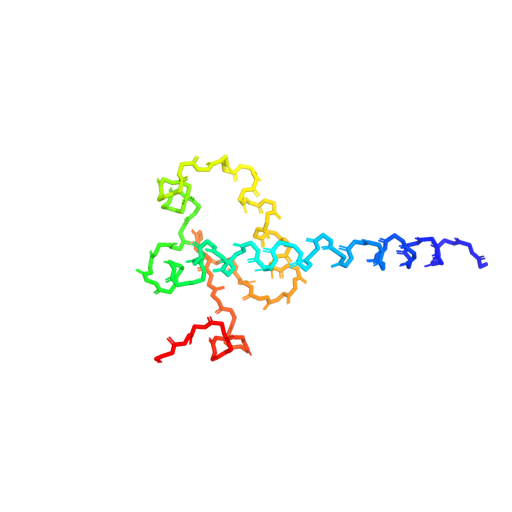 710 O O . ILE A 1 85 ? -4.393 -8.783 -0.288 1.00 86.25 85 ILE A O 1
ATOM 714 N N . VAL A 1 86 ? -6.318 -8.098 -1.239 1.00 79.44 86 VAL A N 1
ATOM 715 C CA . VAL A 1 86 ? -7.198 -8.489 -0.139 1.00 79.44 86 VAL A CA 1
ATOM 716 C C . VAL A 1 86 ? -7.908 -9.771 -0.552 1.00 79.44 86 VAL A C 1
ATOM 718 O O . VAL A 1 86 ? -8.835 -9.745 -1.357 1.00 79.44 86 VAL A O 1
ATOM 721 N N . SER A 1 87 ? -7.464 -10.912 -0.020 1.00 63.25 87 SER A N 1
ATOM 722 C CA . SER A 1 87 ? -8.181 -12.174 -0.219 1.00 63.25 87 SER A CA 1
ATOM 723 C C . SER A 1 87 ? -9.508 -12.113 0.536 1.00 63.25 87 SER A C 1
ATOM 725 O O . SER A 1 87 ? -9.502 -11.978 1.763 1.00 63.25 87 SER A O 1
ATOM 727 N N . THR A 1 88 ? -10.611 -12.187 -0.206 1.00 55.44 88 THR A N 1
ATOM 728 C CA . THR A 1 88 ? -11.974 -12.319 0.325 1.00 55.44 88 THR A CA 1
ATOM 729 C C . THR A 1 88 ? -12.224 -13.692 0.934 1.00 55.44 88 THR A C 1
ATOM 731 O O . THR A 1 88 ? -11.586 -14.676 0.492 1.00 55.44 88 THR A O 1
#

pLDDT: mean 86.84, std 11.36, range [51.0, 96.88]

Sequence (88 aa):
MKKDSMNKIINDSWGFAEARILNTCFKLKIFDKINDGNNTIEKLVHAYNYNPSIMKSMFFVLINKNILTFENNRYHINSDYFDFIVST